Protein AF-A0A661JTS1-F1 (afdb_monomer)

Mean predicted aligned error: 5.68 Å

Sequence (73 aa):
QTSIFLFYISIGARKGGSVPILGAPSTYINPLPHVLILTAIVVSVSTTAVALSILIKIHRTYGTIEEDEIPRD

Foldseek 3Di:
DVVVLVVLVVVQDDVQADDPDPDDPGHHGDCVSVVVSVVVVVVVVVVVVVVVVVQVVQCVVQVDSDPVSDDDD

pLDDT: mean 90.9, std 6.83, range [66.19, 98.44]

Structure (mmCIF, N/CA/C/O backbone):
data_AF-A0A661JTS1-F1
#
_entry.id   AF-A0A661JTS1-F1
#
loop_
_atom_site.group_PDB
_atom_site.id
_atom_site.type_symbol
_atom_site.label_atom_id
_atom_site.label_alt_id
_atom_site.label_comp_id
_atom_site.label_asym_id
_atom_site.label_entity_id
_atom_site.label_seq_id
_atom_site.pdbx_PDB_ins_code
_atom_site.Cartn_x
_atom_site.Cartn_y
_atom_site.Cartn_z
_atom_site.occupancy
_atom_site.B_iso_or_equiv
_atom_site.auth_seq_id
_atom_site.auth_comp_id
_atom_site.auth_asym_id
_atom_site.auth_atom_id
_atom_site.pdbx_PDB_model_num
ATOM 1 N N . GLN A 1 1 ? -3.099 7.611 0.036 1.00 87.44 1 GLN A N 1
ATOM 2 C CA . GLN A 1 1 ? -2.253 6.499 -0.454 1.00 87.44 1 GLN A CA 1
ATOM 3 C C . GLN A 1 1 ? -2.327 6.422 -1.990 1.00 87.44 1 GLN A C 1
ATOM 5 O O . GLN A 1 1 ? -1.350 6.753 -2.646 1.00 87.44 1 GLN A O 1
ATOM 10 N N . THR A 1 2 ? -3.498 6.145 -2.582 1.00 90.50 2 THR A N 1
ATOM 11 C CA . THR A 1 2 ? -3.686 5.866 -4.027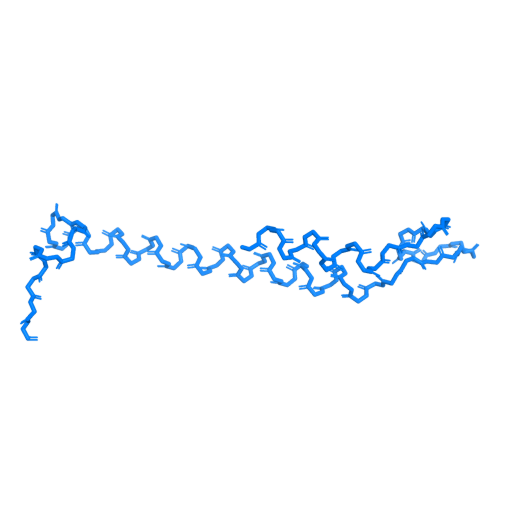 1.00 90.50 2 THR A CA 1
ATOM 12 C C . THR A 1 2 ? -3.149 6.918 -5.011 1.00 90.50 2 THR A C 1
ATOM 14 O O . THR A 1 2 ? -2.469 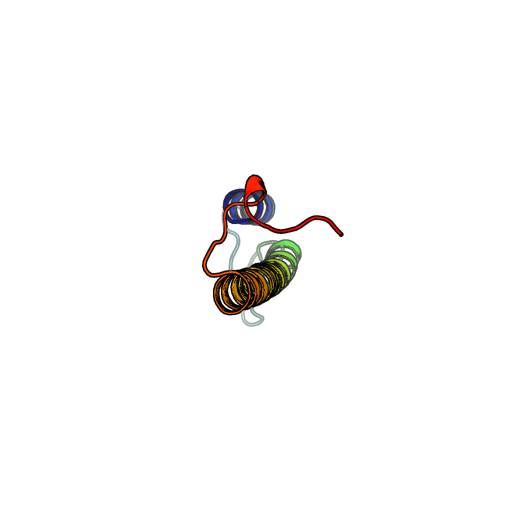6.555 -5.966 1.00 90.50 2 THR A O 1
ATOM 17 N N . SER A 1 3 ? -3.389 8.217 -4.797 1.00 93.56 3 SER A N 1
ATOM 18 C CA . SER A 1 3 ? -2.938 9.261 -5.7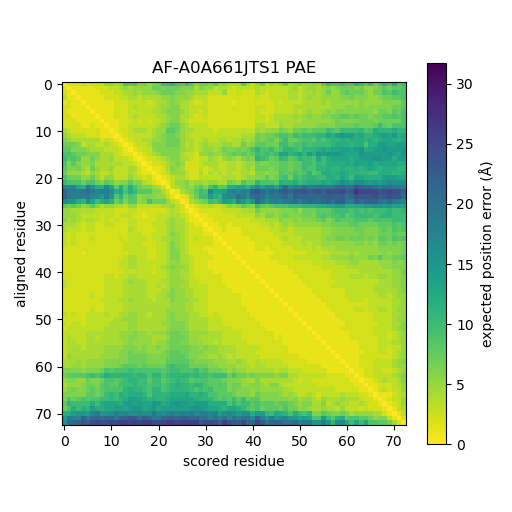40 1.00 93.56 3 SER A CA 1
ATOM 19 C C . SER A 1 3 ? -1.411 9.360 -5.840 1.00 93.56 3 SER A C 1
ATOM 21 O O . SER A 1 3 ? -0.868 9.562 -6.922 1.00 93.56 3 SER A O 1
ATOM 23 N N . ILE A 1 4 ? -0.711 9.153 -4.720 1.00 92.94 4 ILE A N 1
ATOM 24 C CA . ILE A 1 4 ? 0.758 9.126 -4.669 1.00 92.94 4 ILE A CA 1
ATOM 25 C C . ILE A 1 4 ? 1.300 7.910 -5.422 1.00 92.94 4 ILE A C 1
ATOM 27 O O . ILE A 1 4 ? 2.323 8.017 -6.096 1.00 92.94 4 ILE A O 1
ATOM 31 N N . PHE A 1 5 ? 0.598 6.775 -5.363 1.00 94.25 5 PHE A N 1
ATOM 32 C CA . PHE A 1 5 ? 0.984 5.575 -6.104 1.00 94.25 5 PHE A CA 1
ATOM 33 C C . PHE A 1 5 ? 0.936 5.824 -7.612 1.00 94.25 5 PHE A C 1
ATOM 35 O O . PHE A 1 5 ? 1.910 5.545 -8.307 1.00 94.25 5 PHE A O 1
ATOM 42 N N . LEU A 1 6 ? -0.159 6.414 -8.108 1.00 92.25 6 LEU A N 1
ATOM 43 C CA . LEU A 1 6 ? -0.300 6.762 -9.526 1.00 92.25 6 LEU A CA 1
ATOM 44 C C . LEU A 1 6 ? 0.752 7.779 -9.977 1.00 92.25 6 LEU A C 1
ATOM 46 O O . LEU A 1 6 ? 1.344 7.608 -11.042 1.00 92.25 6 LEU A O 1
ATOM 50 N N . PHE A 1 7 ? 1.032 8.792 -9.155 1.00 92.56 7 PHE A N 1
ATOM 51 C CA . PHE A 1 7 ? 2.086 9.765 -9.432 1.00 92.56 7 PHE A CA 1
ATOM 52 C C . PHE A 1 7 ? 3.454 9.084 -9.598 1.00 92.56 7 PHE A C 1
ATOM 54 O O . PHE A 1 7 ? 4.103 9.259 -10.628 1.00 92.56 7 PHE A O 1
ATOM 61 N N . TYR A 1 8 ? 3.857 8.229 -8.657 1.00 92.31 8 TYR A N 1
ATOM 62 C CA . TYR A 1 8 ? 5.140 7.519 -8.726 1.00 92.31 8 TYR A CA 1
ATOM 63 C C . TYR A 1 8 ? 5.236 6.542 -9.902 1.00 92.31 8 TYR A C 1
ATOM 65 O O . TYR A 1 8 ? 6.272 6.486 -10.567 1.00 92.31 8 TYR A O 1
ATOM 73 N N . ILE A 1 9 ? 4.167 5.793 -10.191 1.00 91.25 9 ILE A N 1
ATOM 74 C CA . ILE A 1 9 ? 4.128 4.886 -11.349 1.00 91.25 9 ILE A CA 1
ATOM 75 C C . ILE A 1 9 ? 4.287 5.683 -12.648 1.00 91.25 9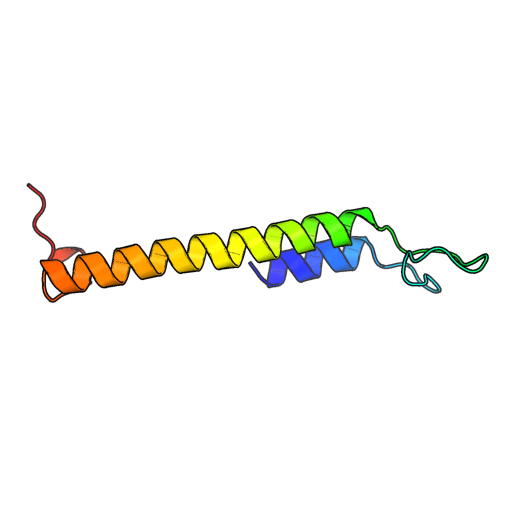 ILE A C 1
ATOM 77 O O . ILE A 1 9 ? 5.043 5.270 -13.527 1.00 91.25 9 ILE A O 1
ATOM 81 N N . SER A 1 10 ? 3.632 6.845 -12.760 1.00 90.88 10 SER A N 1
ATOM 82 C CA . SER A 1 10 ? 3.688 7.670 -13.972 1.00 90.88 10 SER A CA 1
ATOM 83 C C . SER A 1 10 ? 5.102 8.164 -14.303 1.00 90.88 10 SER A C 1
ATOM 85 O O . SER A 1 10 ? 5.466 8.211 -15.474 1.00 90.88 10 SER A O 1
ATOM 87 N N . ILE A 1 11 ? 5.936 8.432 -13.290 1.00 91.00 11 ILE A N 1
ATOM 88 C CA . ILE A 1 11 ? 7.344 8.833 -13.466 1.00 91.00 11 ILE A CA 1
ATOM 89 C C . ILE A 1 11 ? 8.178 7.696 -14.082 1.00 91.00 11 ILE A C 1
ATOM 91 O O . ILE A 1 11 ? 9.147 7.943 -14.798 1.00 91.00 11 ILE A O 1
ATOM 95 N N . GLY A 1 12 ? 7.808 6.438 -13.826 1.00 86.19 12 GLY A N 1
ATOM 96 C CA . GLY A 1 12 ? 8.468 5.261 -14.396 1.00 86.19 12 GLY A CA 1
ATOM 97 C C . GLY A 1 12 ? 8.049 4.927 -15.830 1.00 86.19 12 GLY A C 1
ATOM 98 O O . GLY A 1 12 ? 8.680 4.070 -16.457 1.00 86.19 12 GLY A O 1
ATOM 99 N N . ALA A 1 13 ? 7.001 5.575 -16.351 1.00 86.75 13 ALA A N 1
ATOM 100 C CA . ALA A 1 13 ? 6.443 5.278 -17.662 1.00 86.75 13 ALA A CA 1
ATOM 101 C C . ALA A 1 13 ? 7.348 5.796 -18.791 1.00 86.75 13 ALA A C 1
ATOM 103 O O . ALA A 1 13 ? 7.800 6.939 -18.796 1.00 86.75 13 ALA A O 1
ATOM 104 N N . ARG A 1 14 ? 7.580 4.951 -19.800 1.00 85.81 14 ARG A N 1
ATOM 105 C CA . ARG A 1 14 ? 8.388 5.283 -20.980 1.00 85.81 14 ARG A CA 1
ATOM 106 C C . ARG A 1 14 ? 7.647 4.880 -22.249 1.00 85.81 14 ARG A C 1
ATOM 108 O O . ARG A 1 14 ? 7.163 3.755 -22.355 1.00 85.81 14 ARG A O 1
ATOM 115 N N . LYS A 1 15 ? 7.584 5.777 -23.238 1.00 85.00 15 LYS A N 1
ATOM 116 C CA . LYS A 1 15 ? 6.958 5.492 -24.539 1.00 85.00 15 LYS A CA 1
ATOM 117 C C . LYS A 1 15 ? 7.700 4.349 -25.244 1.00 85.00 15 LYS A C 1
ATOM 119 O O . LYS A 1 15 ? 8.920 4.402 -25.367 1.00 85.00 15 LYS A O 1
ATOM 124 N N . GLY A 1 16 ? 6.966 3.322 -25.677 1.00 83.94 16 GLY A N 1
ATOM 125 C CA . GLY A 1 16 ? 7.545 2.103 -26.262 1.00 83.94 16 GLY A CA 1
ATOM 126 C C . GLY A 1 16 ? 8.264 1.195 -25.254 1.00 83.94 16 GLY A C 1
ATOM 127 O O . GLY A 1 16 ? 8.927 0.245 -25.661 1.00 83.94 16 GLY A O 1
ATOM 128 N N . GLY A 1 17 ? 8.157 1.488 -23.954 1.00 85.19 17 GLY A N 1
ATOM 129 C CA . GLY A 1 17 ? 8.685 0.649 -22.888 1.00 85.19 17 GLY A CA 1
ATOM 130 C C . GLY A 1 17 ? 7.794 -0.566 -22.633 1.00 85.19 17 GLY A C 1
ATOM 131 O O . GLY A 1 17 ? 6.573 -0.458 -22.568 1.00 85.19 17 GLY A O 1
ATOM 132 N N . SER A 1 18 ? 8.425 -1.718 -22.465 1.00 87.12 18 SER A N 1
ATOM 133 C CA . SER A 1 18 ? 7.807 -2.988 -22.088 1.00 87.12 18 SER A CA 1
ATOM 134 C C . SER A 1 18 ? 8.010 -3.278 -20.598 1.00 87.12 18 SER A C 1
ATOM 136 O O . SER A 1 18 ? 8.866 -2.674 -19.946 1.00 87.12 18 SER A O 1
ATOM 138 N N . VAL A 1 19 ? 7.214 -4.198 -20.052 1.00 87.12 19 VAL A N 1
ATOM 139 C CA . VAL A 1 19 ? 7.294 -4.637 -18.649 1.00 87.12 19 VAL A CA 1
ATOM 140 C C . VAL A 1 19 ? 8.670 -5.272 -18.379 1.00 87.12 19 VAL A C 1
ATOM 142 O O . VAL A 1 19 ? 9.118 -6.054 -19.217 1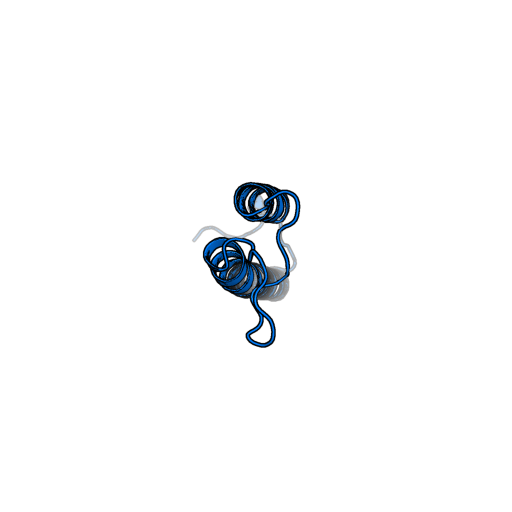.00 87.12 19 VAL A O 1
ATOM 145 N N . PRO A 1 20 ? 9.346 -4.971 -17.249 1.00 87.00 20 PRO A N 1
ATOM 146 C CA . PRO A 1 20 ? 10.709 -5.422 -16.948 1.00 87.00 20 PRO A CA 1
ATOM 147 C C . PRO A 1 20 ? 10.760 -6.907 -16.555 1.00 87.00 20 PRO A C 1
ATOM 149 O O . PRO A 1 20 ? 11.024 -7.252 -15.406 1.00 87.00 20 PRO A O 1
ATOM 152 N N . ILE A 1 21 ? 10.482 -7.788 -17.515 1.00 87.94 21 ILE A N 1
ATOM 153 C CA . ILE A 1 21 ? 10.556 -9.246 -17.385 1.00 87.94 21 ILE A CA 1
ATOM 154 C C . ILE A 1 21 ? 11.597 -9.739 -18.387 1.00 87.94 21 ILE A C 1
ATOM 156 O O . ILE A 1 21 ? 11.487 -9.464 -19.580 1.00 87.94 21 ILE A O 1
ATOM 160 N N . LEU A 1 22 ? 12.606 -10.463 -17.900 1.00 86.12 22 LEU A N 1
ATOM 161 C CA . LEU A 1 22 ? 13.683 -10.993 -18.735 1.00 86.12 22 LEU A CA 1
ATOM 162 C C . LEU A 1 22 ? 13.121 -11.975 -19.775 1.00 86.12 22 LEU A C 1
ATOM 164 O O . LEU A 1 22 ? 12.462 -12.948 -19.415 1.00 86.12 22 LEU A O 1
ATOM 168 N N . GLY A 1 23 ? 13.406 -11.740 -21.057 1.00 80.69 23 GLY A N 1
ATOM 169 C CA . GLY A 1 23 ? 13.019 -12.665 -22.127 1.00 80.69 23 GLY A CA 1
ATOM 170 C C . GLY A 1 23 ? 13.531 -12.271 -23.510 1.00 80.69 23 GLY A C 1
ATOM 171 O O . GLY A 1 23 ? 14.269 -13.028 -24.131 1.00 80.69 23 GLY A O 1
ATOM 172 N N . ALA A 1 24 ? 13.183 -11.076 -23.988 1.00 70.81 24 ALA A N 1
ATOM 173 C CA . ALA A 1 24 ? 13.582 -10.571 -25.304 1.00 70.81 24 ALA A CA 1
ATOM 174 C C . ALA A 1 24 ? 14.338 -9.234 -25.178 1.00 70.81 24 ALA A C 1
ATOM 176 O O . ALA A 1 24 ? 14.184 -8.538 -24.170 1.00 70.81 24 ALA A O 1
ATOM 177 N N . PRO A 1 25 ? 15.152 -8.837 -26.175 1.00 66.19 25 PRO A N 1
ATOM 178 C CA . PRO A 1 25 ? 15.714 -7.494 -26.226 1.00 66.19 25 PRO A CA 1
ATOM 179 C C . PRO A 1 25 ? 14.584 -6.491 -26.474 1.00 66.19 25 PRO A C 1
ATOM 181 O O . PRO A 1 25 ? 14.146 -6.268 -27.601 1.00 66.19 25 PRO A O 1
ATOM 184 N N . SER A 1 26 ? 14.095 -5.891 -25.398 1.00 79.00 26 SER A N 1
ATOM 185 C CA . SER A 1 26 ? 13.107 -4.826 -25.435 1.00 79.00 26 SER A CA 1
ATOM 186 C C . SER A 1 26 ? 13.587 -3.649 -24.597 1.00 79.00 26 SER A C 1
ATOM 188 O O . SER A 1 26 ? 14.384 -3.775 -23.667 1.00 79.00 26 SER A O 1
ATOM 190 N N . THR A 1 27 ? 13.107 -2.458 -24.943 1.00 85.00 27 THR A N 1
ATOM 191 C CA . THR A 1 27 ? 13.266 -1.313 -24.051 1.00 85.00 27 THR A CA 1
ATOM 192 C C . THR A 1 27 ? 12.349 -1.539 -22.857 1.00 85.00 27 THR A C 1
ATOM 194 O O . THR A 1 27 ? 11.139 -1.671 -23.033 1.00 85.00 27 THR A O 1
ATOM 197 N N . TYR A 1 28 ? 12.903 -1.599 -21.651 1.00 88.88 28 TYR A N 1
ATOM 198 C CA . TYR A 1 28 ? 12.124 -1.766 -20.428 1.00 88.88 28 TYR A CA 1
ATOM 199 C C . TYR A 1 28 ? 11.754 -0.414 -19.811 1.00 88.88 28 TYR A C 1
ATOM 201 O O . TYR A 1 28 ? 12.499 0.568 -19.922 1.00 88.88 28 TYR A O 1
ATOM 209 N N . ILE A 1 29 ? 10.591 -0.359 -19.165 1.00 91.00 29 ILE A N 1
ATOM 210 C CA . ILE A 1 29 ? 10.256 0.720 -18.225 1.00 91.00 29 ILE A CA 1
ATOM 211 C C . ILE A 1 29 ? 11.102 0.592 -16.953 1.00 91.00 29 ILE A C 1
ATOM 213 O O . ILE A 1 29 ? 11.638 -0.479 -16.662 1.00 91.00 29 ILE A O 1
ATOM 217 N N . ASN A 1 30 ? 11.238 1.680 -16.193 1.00 90.19 30 ASN A N 1
ATOM 218 C CA . ASN A 1 30 ? 12.029 1.661 -14.965 1.00 90.19 30 ASN A CA 1
ATOM 219 C C . ASN A 1 30 ? 11.384 0.695 -13.944 1.00 90.19 30 ASN A C 1
ATOM 221 O O . ASN A 1 30 ? 10.232 0.916 -13.569 1.00 90.19 30 ASN A O 1
ATOM 225 N N . PRO A 1 31 ? 12.080 -0.358 -13.474 1.00 90.62 31 PRO A N 1
ATOM 226 C CA . PRO A 1 31 ? 11.517 -1.299 -12.506 1.00 90.62 31 PRO A CA 1
ATOM 227 C C . PRO A 1 31 ? 11.451 -0.732 -11.081 1.00 90.62 31 PRO A C 1
ATOM 229 O O . PRO A 1 31 ? 10.711 -1.262 -10.252 1.00 90.62 31 PRO A O 1
ATOM 232 N N . LEU A 1 32 ? 12.201 0.335 -10.774 1.00 92.69 32 LEU A N 1
ATOM 233 C CA . LEU A 1 32 ? 12.302 0.869 -9.413 1.00 92.69 32 LEU A CA 1
ATOM 234 C C . LEU A 1 32 ? 10.945 1.363 -8.878 1.00 92.69 32 LEU A C 1
ATOM 236 O O . LEU A 1 32 ? 10.562 0.926 -7.790 1.00 92.69 32 LEU A O 1
ATOM 240 N N . PRO A 1 33 ? 10.153 2.177 -9.611 1.00 93.38 33 PRO A N 1
ATOM 241 C CA . PRO A 1 33 ? 8.842 2.607 -9.131 1.00 93.38 33 PRO A CA 1
ATOM 242 C C . PRO A 1 33 ? 7.871 1.448 -8.881 1.00 93.38 33 PRO A C 1
ATOM 244 O O . PRO A 1 33 ? 7.087 1.514 -7.940 1.00 93.38 33 PRO A O 1
ATOM 247 N N . HIS A 1 34 ? 7.938 0.360 -9.657 1.00 89.75 34 HIS A N 1
ATOM 248 C CA . HIS A 1 34 ? 7.060 -0.798 -9.456 1.00 89.75 34 HIS A CA 1
ATOM 249 C C . HIS A 1 34 ? 7.290 -1.476 -8.102 1.00 89.75 34 HIS A C 1
ATOM 251 O O . HIS A 1 34 ? 6.332 -1.745 -7.379 1.00 89.75 34 HIS A O 1
ATOM 257 N N . VAL A 1 35 ? 8.551 -1.721 -7.734 1.00 93.62 35 VAL A N 1
ATOM 258 C CA . VAL A 1 35 ? 8.894 -2.376 -6.460 1.00 93.62 35 VAL A CA 1
ATOM 259 C C . VAL A 1 35 ? 8.606 -1.459 -5.269 1.00 93.62 35 VAL A C 1
ATOM 261 O O . VAL A 1 35 ? 8.076 -1.910 -4.247 1.00 93.62 35 VAL A O 1
ATOM 264 N N . LEU A 1 36 ? 8.893 -0.161 -5.410 1.00 94.94 36 LEU A N 1
ATOM 265 C CA . LEU A 1 36 ? 8.587 0.831 -4.377 1.00 94.94 36 LEU A CA 1
ATOM 266 C C . LEU A 1 36 ? 7.079 0.912 -4.110 1.00 94.94 36 LEU A C 1
ATOM 268 O O . LEU A 1 36 ? 6.662 0.923 -2.952 1.00 94.94 36 LEU A O 1
ATOM 272 N N . ILE A 1 37 ? 6.250 0.898 -5.159 1.00 95.38 37 ILE A N 1
ATOM 273 C CA . ILE A 1 37 ? 4.794 0.945 -5.000 1.00 95.38 37 ILE A CA 1
ATOM 274 C C . ILE A 1 37 ? 4.212 -0.381 -4.516 1.00 95.38 37 ILE A C 1
ATOM 276 O O . ILE A 1 37 ? 3.314 -0.351 -3.678 1.00 95.38 37 ILE A O 1
ATOM 280 N N . LEU A 1 38 ? 4.751 -1.531 -4.930 1.00 94.69 38 LEU A N 1
ATOM 281 C CA . LEU A 1 38 ? 4.345 -2.820 -4.361 1.00 94.69 38 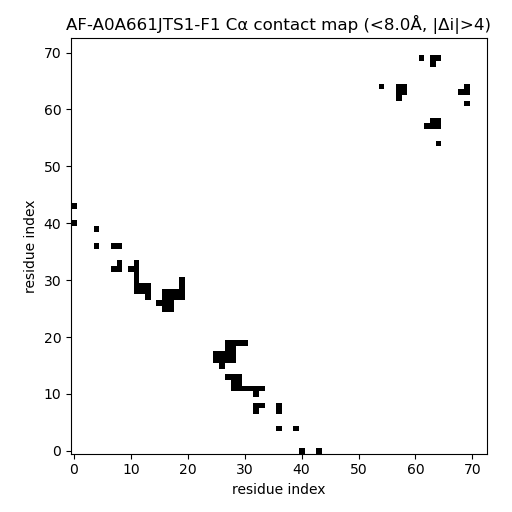LEU A CA 1
ATOM 282 C C . LEU A 1 38 ? 4.547 -2.841 -2.836 1.00 94.69 38 LEU A C 1
ATOM 284 O O . LEU A 1 38 ? 3.642 -3.224 -2.096 1.00 94.69 38 LEU A O 1
ATOM 288 N N . THR A 1 39 ? 5.695 -2.346 -2.366 1.00 96.25 39 THR A N 1
ATOM 289 C CA . THR A 1 39 ? 5.978 -2.196 -0.930 1.00 96.25 39 THR A CA 1
ATOM 290 C C . THR A 1 39 ? 5.005 -1.220 -0.265 1.00 96.25 39 THR A C 1
ATOM 292 O O . THR A 1 39 ? 4.430 -1.526 0.781 1.00 96.25 39 THR A O 1
ATOM 295 N N . ALA A 1 40 ? 4.772 -0.058 -0.881 1.00 96.44 40 ALA A N 1
ATOM 296 C CA . ALA A 1 40 ? 3.881 0.964 -0.336 1.00 96.44 40 ALA A CA 1
ATOM 297 C C . ALA A 1 40 ? 2.421 0.487 -0.224 1.00 96.44 40 ALA A C 1
ATOM 299 O O . ALA A 1 40 ? 1.744 0.821 0.749 1.00 96.44 40 ALA A O 1
ATOM 300 N N . ILE A 1 41 ? 1.943 -0.332 -1.166 1.00 96.88 41 ILE A N 1
ATOM 301 C CA . ILE A 1 41 ? 0.607 -0.940 -1.113 1.00 96.88 41 ILE A CA 1
ATOM 302 C C . ILE A 1 41 ? 0.481 -1.832 0.127 1.00 96.88 41 ILE A C 1
ATOM 304 O O . ILE A 1 41 ? -0.460 -1.658 0.903 1.00 96.88 41 ILE A O 1
ATOM 308 N N . VAL A 1 42 ? 1.440 -2.729 0.365 1.00 97.75 42 VAL A N 1
ATOM 309 C CA . VAL A 1 42 ? 1.400 -3.640 1.524 1.00 97.75 42 VAL A CA 1
ATOM 310 C C . VAL A 1 42 ? 1.439 -2.865 2.843 1.00 97.75 42 VAL A C 1
ATOM 312 O O . VAL A 1 42 ? 0.638 -3.138 3.741 1.00 97.75 42 VAL A O 1
ATOM 315 N N . VAL A 1 43 ? 2.308 -1.855 2.947 1.00 97.56 43 VAL A N 1
ATOM 316 C CA . VAL A 1 43 ? 2.364 -0.974 4.125 1.00 97.56 43 VAL A CA 1
ATOM 317 C C . VAL A 1 43 ? 1.031 -0.253 4.322 1.00 97.56 43 VAL A C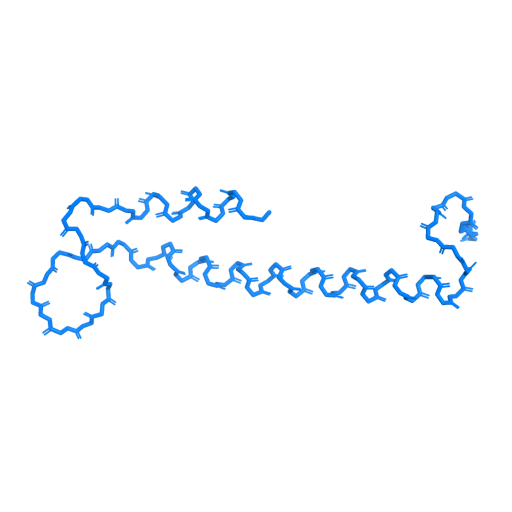 1
ATOM 319 O O . VAL A 1 43 ? 0.525 -0.218 5.440 1.00 97.56 43 VAL A O 1
ATOM 322 N N . SER A 1 44 ? 0.422 0.265 3.251 1.00 97.25 44 SER A N 1
ATOM 323 C CA . SER A 1 44 ? -0.845 0.997 3.337 1.00 97.25 44 SER A CA 1
ATOM 324 C C . SER A 1 44 ? -2.008 0.162 3.861 1.00 97.25 44 SER A C 1
ATOM 326 O O . SER A 1 44 ? -2.750 0.623 4.722 1.00 97.25 44 SER A O 1
ATOM 328 N N . VAL A 1 45 ? -2.145 -1.078 3.386 1.00 97.69 45 VAL A N 1
ATOM 329 C CA . VAL A 1 45 ? -3.201 -1.984 3.852 1.00 97.69 45 VAL A CA 1
ATOM 330 C C . VAL A 1 45 ? -2.941 -2.390 5.302 1.00 97.69 45 VAL A C 1
ATOM 332 O O . VAL A 1 45 ? -3.870 -2.428 6.107 1.00 97.69 45 VAL A O 1
ATOM 335 N N . SER A 1 46 ? -1.677 -2.624 5.659 1.00 98.12 46 SER A N 1
ATOM 336 C CA . SER A 1 46 ? -1.284 -2.992 7.023 1.00 98.12 46 SER A CA 1
ATOM 337 C C . SER A 1 46 ? -1.589 -1.879 8.029 1.00 98.12 46 SER A C 1
ATOM 339 O O . SER A 1 46 ? -2.161 -2.148 9.084 1.00 98.12 46 SER A O 1
ATOM 341 N N . THR A 1 47 ? -1.274 -0.620 7.708 1.00 97.50 47 THR A N 1
ATOM 342 C CA . THR A 1 47 ? -1.571 0.507 8.606 1.00 97.50 47 THR A CA 1
ATOM 343 C C . THR A 1 47 ? -3.070 0.752 8.737 1.00 97.50 47 THR A C 1
ATOM 345 O O . THR A 1 47 ? -3.542 0.988 9.847 1.00 97.50 47 THR A O 1
ATOM 348 N N . THR A 1 48 ? -3.841 0.622 7.652 1.00 97.56 48 THR A N 1
ATOM 349 C CA . THR A 1 48 ? -5.309 0.681 7.718 1.00 97.56 48 THR A CA 1
ATOM 350 C C . THR A 1 48 ? -5.885 -0.437 8.588 1.00 97.56 48 THR A C 1
ATOM 352 O O . THR A 1 48 ? -6.764 -0.171 9.405 1.00 97.56 48 THR A O 1
ATOM 355 N N . ALA A 1 49 ? -5.378 -1.667 8.475 1.00 98.44 49 ALA A N 1
ATOM 356 C CA . ALA A 1 49 ? -5.831 -2.787 9.299 1.00 98.44 49 ALA A CA 1
ATOM 357 C C . ALA A 1 49 ? -5.551 -2.556 10.793 1.00 98.44 49 ALA A C 1
ATOM 359 O O . ALA A 1 49 ? -6.420 -2.800 11.632 1.00 98.44 49 ALA A O 1
AT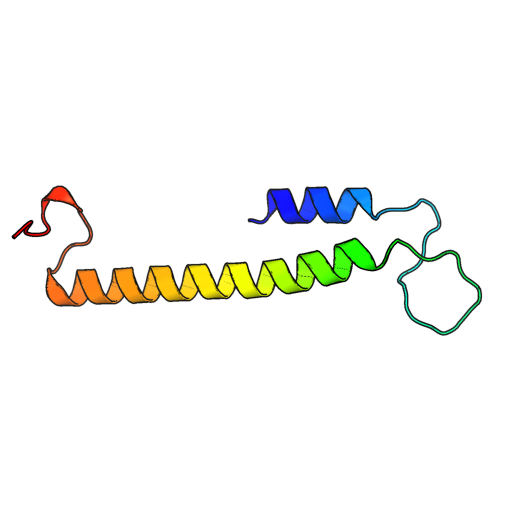OM 360 N N . VAL A 1 50 ? -4.366 -2.038 11.132 1.00 98.38 50 VAL A N 1
ATOM 361 C CA . VAL A 1 50 ? -4.013 -1.681 12.515 1.00 98.38 50 VAL A CA 1
ATOM 362 C C . VAL A 1 50 ? -4.904 -0.551 13.036 1.00 98.38 50 VAL A C 1
ATOM 364 O O . VAL A 1 50 ? -5.440 -0.667 14.136 1.00 98.38 50 VAL A O 1
ATOM 367 N N . ALA A 1 51 ? -5.122 0.503 12.248 1.00 98.06 51 ALA A N 1
ATOM 368 C CA . ALA A 1 51 ? -6.013 1.598 12.628 1.00 98.06 51 ALA A CA 1
ATOM 369 C C . ALA A 1 51 ? -7.447 1.101 12.882 1.00 98.06 51 ALA A C 1
ATOM 371 O O . ALA A 1 51 ? -8.057 1.450 13.891 1.00 98.06 51 ALA A O 1
ATOM 372 N N . LEU A 1 52 ? -7.964 0.221 12.019 1.00 97.69 52 LEU A N 1
ATOM 373 C CA . LEU A 1 52 ? -9.293 -0.365 12.184 1.00 97.69 52 LEU A CA 1
ATOM 374 C C . LEU A 1 52 ? -9.383 -1.278 13.416 1.00 97.69 52 LEU A C 1
ATOM 376 O O . LEU A 1 52 ? -10.371 -1.237 14.143 1.00 97.69 52 LEU A O 1
ATOM 380 N N . SER A 1 53 ? -8.342 -2.068 13.683 1.00 98.19 53 SER A N 1
ATOM 381 C CA . SER A 1 53 ? -8.222 -2.877 14.903 1.00 98.19 53 SER A CA 1
ATOM 382 C C . SER A 1 53 ? -8.334 -2.014 16.165 1.00 98.19 53 SER A C 1
ATOM 384 O O . SER A 1 53 ? -9.080 -2.350 17.090 1.00 98.19 53 SER A O 1
ATOM 386 N N . ILE A 1 54 ? -7.652 -0.867 16.174 1.00 96.88 54 ILE A N 1
ATOM 387 C CA . ILE A 1 54 ? -7.713 0.096 17.275 1.00 96.88 54 ILE A CA 1
ATOM 388 C C . ILE A 1 54 ? -9.126 0.678 17.406 1.00 96.88 54 ILE A C 1
ATOM 390 O O . ILE A 1 54 ? -9.671 0.659 18.507 1.00 96.88 54 ILE A O 1
ATOM 394 N N . LEU A 1 55 ? -9.754 1.105 16.305 1.00 96.38 55 LEU A N 1
ATOM 395 C CA . LEU A 1 55 ? -11.131 1.623 16.311 1.00 96.38 55 LEU A CA 1
ATOM 396 C C . LEU A 1 55 ? -12.130 0.611 16.889 1.00 96.38 55 LEU A C 1
ATOM 398 O O . LEU A 1 55 ? -12.933 0.953 17.756 1.00 96.38 55 LEU A O 1
ATOM 402 N N . ILE A 1 56 ? -12.044 -0.655 16.471 1.00 97.25 56 ILE A N 1
ATOM 403 C CA . ILE A 1 56 ? -12.898 -1.728 17.001 1.00 97.25 56 ILE A CA 1
ATOM 404 C C . ILE A 1 56 ? -12.658 -1.919 18.503 1.00 97.25 56 ILE A C 1
ATOM 406 O O . ILE A 1 56 ? -13.608 -2.123 19.260 1.00 97.25 56 ILE A O 1
ATOM 410 N N . LYS A 1 57 ? -11.399 -1.864 18.954 1.00 96.06 57 LYS A N 1
ATOM 411 C CA . LYS A 1 57 ? -11.051 -2.003 20.374 1.00 96.06 57 LYS A CA 1
ATOM 412 C C . LYS A 1 57 ? -11.607 -0.852 21.216 1.00 96.06 57 LYS A C 1
ATOM 414 O O . LYS A 1 57 ? -12.152 -1.115 22.287 1.00 96.06 57 LYS A O 1
ATOM 419 N N . ILE A 1 58 ? -11.496 0.384 20.733 1.00 94.94 58 ILE A N 1
ATOM 420 C CA . ILE A 1 58 ? -12.057 1.576 21.384 1.00 94.94 58 ILE A CA 1
ATOM 421 C C . ILE A 1 58 ? -13.571 1.423 21.515 1.00 94.94 58 ILE A C 1
ATOM 423 O O . ILE A 1 58 ? -14.088 1.447 22.629 1.00 94.94 58 ILE A O 1
ATOM 427 N N . HIS A 1 59 ? -14.261 1.131 20.411 1.00 95.56 59 HIS A N 1
ATOM 428 C CA . HIS A 1 59 ? -15.714 0.980 20.422 1.00 95.56 59 HIS A CA 1
ATOM 429 C C . HIS A 1 59 ? -16.186 -0.137 21.365 1.00 95.56 59 HIS A C 1
ATOM 431 O O . HIS A 1 59 ? -17.155 0.032 22.096 1.00 95.56 59 HIS A O 1
ATOM 437 N N . ARG A 1 60 ? -15.470 -1.268 21.423 1.00 95.94 60 ARG A N 1
ATOM 438 C CA . ARG A 1 60 ? -15.776 -2.356 22.371 1.00 95.94 60 ARG A CA 1
ATOM 439 C C . ARG A 1 60 ? -15.573 -1.977 23.838 1.00 95.94 60 ARG A C 1
ATOM 441 O O . ARG A 1 60 ? -16.184 -2.607 24.694 1.00 95.94 60 ARG A O 1
ATOM 448 N N . THR A 1 61 ? -14.693 -1.021 24.122 1.00 94.44 61 THR A N 1
ATOM 449 C CA . THR A 1 61 ? -14.343 -0.617 25.491 1.00 94.44 61 THR A CA 1
ATOM 450 C C . THR A 1 61 ? -15.253 0.503 25.989 1.00 94.44 61 THR A C 1
ATOM 452 O O . THR A 1 61 ? -15.719 0.441 27.121 1.00 94.44 61 THR A O 1
ATOM 455 N N . TYR A 1 62 ? -15.530 1.495 25.141 1.00 93.12 62 TYR A N 1
ATOM 456 C CA . TYR A 1 62 ? -16.240 2.720 25.524 1.00 93.12 62 TYR A CA 1
ATOM 457 C C . TYR A 1 62 ? -17.659 2.823 24.947 1.00 93.12 62 TYR A C 1
ATOM 459 O O . TYR A 1 62 ? -18.404 3.718 25.320 1.00 93.12 62 TYR A O 1
ATOM 467 N N . GLY A 1 63 ? -18.057 1.935 24.030 1.00 94.31 63 GLY A N 1
ATOM 468 C CA . GLY A 1 63 ? -19.361 1.996 23.353 1.00 94.31 63 GLY A CA 1
ATOM 469 C C . GLY A 1 63 ? -19.480 3.107 22.302 1.00 94.31 63 GLY A C 1
ATOM 470 O O . GLY A 1 63 ? -20.479 3.169 21.593 1.00 94.31 63 GLY A O 1
ATOM 471 N N . THR A 1 64 ? -18.449 3.937 22.149 1.00 91.88 64 THR A N 1
ATOM 472 C CA . THR A 1 64 ? -18.392 5.089 21.243 1.00 91.88 64 THR A CA 1
ATOM 473 C C . THR A 1 64 ? -17.032 5.157 20.549 1.00 91.88 64 THR A C 1
ATOM 475 O O . THR A 1 64 ? -16.072 4.504 20.971 1.00 91.88 64 THR A O 1
ATOM 478 N N . ILE A 1 65 ? -16.976 5.879 19.433 1.00 92.88 65 ILE A N 1
ATOM 479 C CA . ILE A 1 65 ? -15.731 6.240 18.738 1.00 92.88 65 ILE A CA 1
ATOM 480 C C . ILE A 1 65 ? -15.493 7.755 18.747 1.00 92.88 65 ILE A C 1
ATOM 482 O O . ILE A 1 65 ? -14.459 8.190 18.242 1.00 92.88 65 ILE A O 1
ATOM 486 N N . GLU A 1 66 ? -16.432 8.534 19.296 1.00 92.81 66 GLU A N 1
ATOM 487 C CA . GLU A 1 66 ? -16.324 9.987 19.407 1.00 92.81 66 GLU A CA 1
ATOM 488 C C . GLU A 1 66 ? -15.280 10.335 20.468 1.00 92.81 66 GLU A C 1
ATOM 490 O O . GLU A 1 66 ? -15.332 9.851 21.599 1.00 92.81 66 GLU A O 1
ATOM 495 N N . GLU A 1 67 ? -14.293 11.142 20.089 1.00 88.62 67 GLU A N 1
ATOM 496 C CA . GLU A 1 67 ? -13.116 11.405 20.919 1.00 88.62 67 GLU A CA 1
ATOM 497 C C . GLU A 1 67 ? -13.478 12.119 22.229 1.00 88.62 67 GLU A C 1
ATOM 499 O O . GLU A 1 67 ? -12.917 11.825 23.283 1.00 88.62 67 GLU A O 1
ATOM 504 N N . ASP A 1 68 ? -14.429 13.043 22.159 1.00 90.94 68 ASP A N 1
ATOM 505 C CA . ASP A 1 68 ? -14.930 13.863 23.259 1.00 90.94 68 ASP A CA 1
ATOM 506 C C . ASP A 1 68 ? -15.756 13.077 24.291 1.00 90.94 68 ASP A C 1
ATOM 508 O O . ASP A 1 68 ? -15.912 13.537 25.423 1.00 90.94 68 ASP A O 1
ATOM 512 N N . GLU A 1 69 ? -16.212 11.871 23.950 1.00 89.44 69 GLU A N 1
ATOM 513 C CA . GLU A 1 69 ? -16.897 10.957 24.872 1.00 89.44 69 GLU A CA 1
ATOM 514 C C . GLU A 1 69 ? -15.941 9.950 25.540 1.00 89.44 69 GLU A C 1
ATOM 516 O O . GLU A 1 69 ? -16.335 9.244 26.474 1.00 89.44 69 GLU A O 1
ATOM 521 N N . ILE A 1 70 ? -14.682 9.868 25.092 1.00 88.12 70 ILE A N 1
ATOM 522 C CA . ILE A 1 70 ? -13.677 8.966 25.664 1.00 88.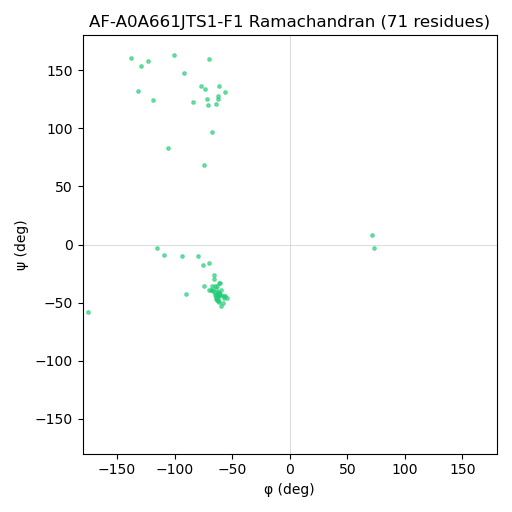12 70 ILE A CA 1
ATOM 523 C C . ILE A 1 70 ? -13.038 9.636 26.897 1.00 88.12 70 ILE A C 1
ATOM 525 O O . ILE A 1 70 ? -12.459 10.719 26.769 1.00 88.12 70 ILE A O 1
ATOM 529 N N . PRO A 1 71 ? -13.088 9.007 28.091 1.00 83.94 71 PRO A N 1
ATOM 530 C CA . PRO A 1 71 ? -12.477 9.553 29.302 1.00 83.94 71 PRO A CA 1
ATOM 531 C C . PRO A 1 71 ? -10.976 9.826 29.124 1.00 83.94 71 PRO A C 1
ATOM 533 O O . PRO A 1 71 ? -10.231 8.972 28.638 1.00 83.94 71 PRO A O 1
ATOM 536 N N . ARG A 1 72 ? -10.542 11.031 29.509 1.00 77.50 72 ARG A N 1
ATOM 537 C CA . ARG A 1 72 ? -9.139 11.468 29.520 1.00 77.50 72 ARG A CA 1
ATOM 538 C C . ARG A 1 72 ? -8.656 11.500 30.969 1.00 77.50 72 ARG A C 1
ATOM 540 O O . ARG A 1 72 ? -8.714 12.550 31.607 1.00 77.50 72 ARG A O 1
ATOM 547 N N . ASP A 1 73 ? -8.247 10.341 31.468 1.00 66.75 73 ASP A N 1
ATOM 548 C CA . ASP A 1 73 ? -7.648 10.175 32.798 1.00 66.75 73 ASP A CA 1
ATOM 549 C C . ASP A 1 73 ? -6.133 10.435 32.753 1.00 66.75 73 ASP A C 1
ATOM 551 O O . ASP A 1 73 ? -5.480 9.973 31.783 1.00 66.75 73 ASP A O 1
#

Radius of gyration: 20.71 Å; Cα contacts (8 Å, |Δi|>4): 46; chains: 1; bounding box: 35×26×59 Å

Secondary structure (DSSP, 8-state):
-HHHHHHHHHHT--TTPBPS-SSSS-PBPPHHHHHHHHHHHHHHHHHHHHHHHHHHHHHHHHS---GGGS---

Nearest PDB structures (foldseek):
  6cfw-assembly1_G  TM=8.175E-01  e=6.262E-03  Pyrococcus furiosus COM1
  7y5e-assembly1_KN  TM=4.203E-01  e=7.750E+00  Porphyridium purpureum

Solvent-accessible surface area (backbone atoms only — not comparable to full-atom values): 4471 Å² total; per-residue (Å²): 113,69,71,60,47,55,53,47,46,57,73,28,62,47,92,85,39,39,78,80,63,94,83,71,101,67,55,56,29,55,60,64,40,56,56,55,42,56,51,49,51,56,52,52,56,51,51,52,51,52,52,50,54,50,52,54,51,43,29,74,72,69,77,45,83,57,70,91,78,52,88,87,130